Protein AF-A0A3C0PRU2-F1 (afdb_monomer_lite)

Radius of gyration: 9.3 Å; chains: 1; bounding box: 20×16×22 Å

Sequence (31 aa):
MKIATFNINGIKARIEALTVWLQETQPDVAL

pLDDT: mean 97.78, std 1.3, range [91.38, 98.62]

Secondary structure (DSSP, 8-state):
--EE----S-HHHHHHHHHHHHHHH--SEE-

Foldseek 3Di:
DFEEEDPQVDCVVCVVVVVVVCVVPVGPYYD

Structure (mmCIF, N/CA/C/O backbone):
data_AF-A0A3C0PRU2-F1
#
_entry.id   AF-A0A3C0PRU2-F1
#
loop_
_atom_site.group_PDB
_atom_site.id
_atom_site.type_symbol
_atom_site.label_atom_id
_atom_site.label_alt_id
_atom_site.label_comp_id
_atom_site.label_asym_id
_atom_site.label_entity_id
_atom_site.label_seq_id
_atom_site.pdbx_PDB_ins_code
_atom_site.Cartn_x
_atom_site.Cartn_y
_atom_site.Cartn_z
_atom_site.occupancy
_atom_site.B_iso_or_equiv
_atom_site.auth_seq_id
_atom_site.auth_comp_id
_atom_site.auth_asym_id
_atom_site.auth_atom_id
_atom_site.pdbx_PDB_model_num
ATOM 1 N N . MET A 1 1 ? -12.052 0.036 11.837 1.00 91.38 1 MET A N 1
ATOM 2 C CA . MET A 1 1 ? -11.313 1.087 11.121 1.00 91.38 1 MET A CA 1
ATOM 3 C C . MET A 1 1 ? -9.832 1.013 11.470 1.00 91.38 1 MET A 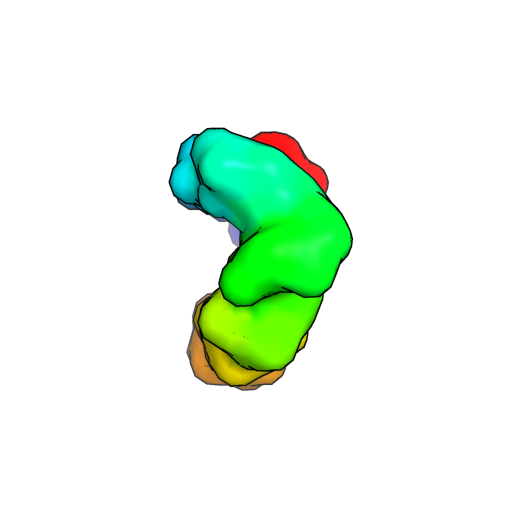C 1
ATOM 5 O O . MET A 1 1 ? -9.403 1.569 12.474 1.00 91.38 1 MET A O 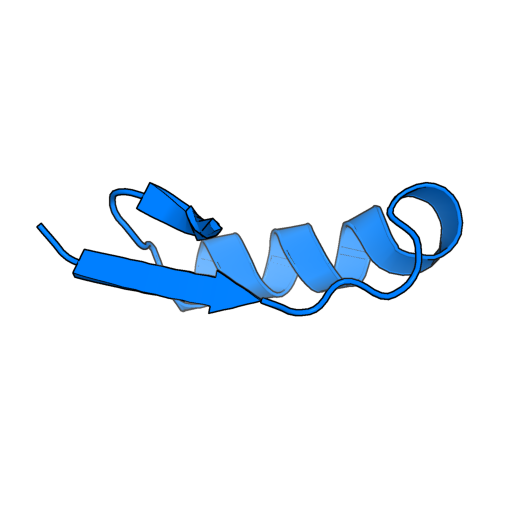1
ATOM 9 N N . LYS A 1 2 ? -9.075 0.260 10.673 1.00 96.38 2 LYS A N 1
ATOM 10 C CA . LYS A 1 2 ? -7.625 0.081 10.703 1.00 96.38 2 LYS A CA 1
ATOM 11 C C . LYS A 1 2 ? -7.025 0.867 9.544 1.00 96.38 2 LYS A C 1
ATOM 13 O O . LYS A 1 2 ? -7.384 0.624 8.394 1.00 96.38 2 LYS A O 1
ATOM 18 N N . ILE A 1 3 ? -6.121 1.786 9.857 1.00 97.88 3 ILE A N 1
ATOM 19 C CA . ILE A 1 3 ? -5.367 2.546 8.860 1.00 97.88 3 ILE A CA 1
ATOM 20 C C . ILE A 1 3 ? -3.923 2.071 8.928 1.00 97.88 3 ILE A C 1
ATOM 22 O O . ILE A 1 3 ? -3.343 2.024 10.013 1.00 97.88 3 ILE A O 1
ATOM 26 N N . ALA A 1 4 ? -3.362 1.705 7.783 1.00 98.06 4 ALA A N 1
ATOM 27 C CA . ALA A 1 4 ? -1.989 1.241 7.674 1.00 98.06 4 ALA A CA 1
ATOM 28 C C . ALA A 1 4 ? -1.262 2.000 6.564 1.00 98.06 4 ALA A C 1
ATOM 30 O O . ALA A 1 4 ? -1.882 2.492 5.626 1.00 98.06 4 ALA A O 1
ATOM 31 N N . THR A 1 5 ? 0.057 2.105 6.683 1.00 98.06 5 THR A N 1
ATOM 32 C CA . THR A 1 5 ? 0.910 2.748 5.680 1.00 98.06 5 THR A CA 1
ATOM 33 C C . THR A 1 5 ? 1.894 1.730 5.126 1.00 98.06 5 THR A C 1
ATOM 35 O O . THR A 1 5 ? 2.455 0.926 5.874 1.00 98.06 5 THR A O 1
ATOM 38 N N . PHE A 1 6 ? 2.087 1.760 3.809 1.00 97.88 6 PHE A N 1
ATOM 39 C CA . PHE A 1 6 ? 2.989 0.874 3.094 1.00 97.88 6 PHE A CA 1
ATOM 40 C C . PHE A 1 6 ? 3.828 1.682 2.104 1.00 97.88 6 PHE A C 1
ATOM 42 O O . PHE A 1 6 ? 3.365 2.090 1.039 1.00 97.88 6 PHE A O 1
ATOM 49 N N . ASN A 1 7 ? 5.108 1.886 2.421 1.00 97.81 7 ASN A N 1
ATOM 50 C CA . ASN A 1 7 ? 6.024 2.486 1.457 1.00 97.81 7 ASN A CA 1
ATOM 51 C C . ASN A 1 7 ? 6.304 1.494 0.323 1.00 97.81 7 ASN A C 1
ATOM 53 O O . ASN A 1 7 ? 7.121 0.580 0.448 1.00 97.81 7 ASN A O 1
ATOM 57 N N . ILE A 1 8 ? 5.637 1.709 -0.806 1.00 97.69 8 ILE A N 1
ATOM 58 C CA . ILE A 1 8 ? 5.710 0.789 -1.932 1.00 97.69 8 ILE A CA 1
ATOM 59 C C . ILE A 1 8 ? 7.004 0.882 -2.733 1.00 97.69 8 ILE A C 1
ATOM 61 O O . ILE A 1 8 ? 7.413 -0.111 -3.325 1.00 97.69 8 ILE A O 1
ATOM 65 N N . ASN A 1 9 ? 7.657 2.046 -2.764 1.00 96.56 9 ASN A N 1
ATOM 66 C CA . ASN A 1 9 ? 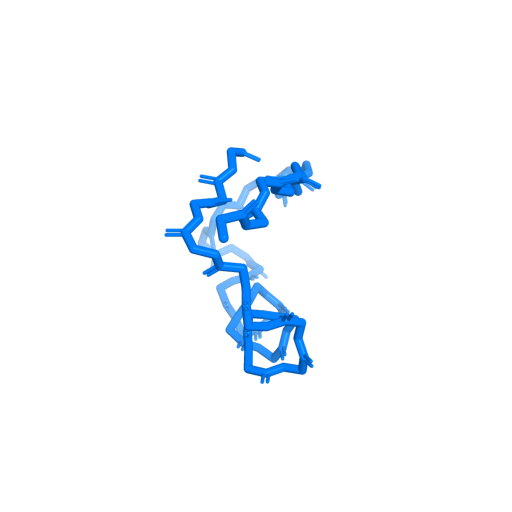8.864 2.287 -3.559 1.00 96.56 9 ASN A CA 1
ATOM 67 C C . ASN A 1 9 ? 8.762 1.786 -5.026 1.00 96.56 9 ASN A C 1
ATOM 69 O O . ASN A 1 9 ? 9.672 1.141 -5.546 1.00 96.56 9 ASN A O 1
ATOM 73 N N . GLY A 1 10 ? 7.620 2.050 -5.680 1.00 98.00 10 GLY A N 1
ATOM 74 C CA . GLY A 1 10 ? 7.343 1.713 -7.085 1.00 98.00 10 GLY A CA 1
ATOM 75 C C . GLY A 1 10 ? 6.277 0.625 -7.293 1.00 98.00 10 GLY A C 1
A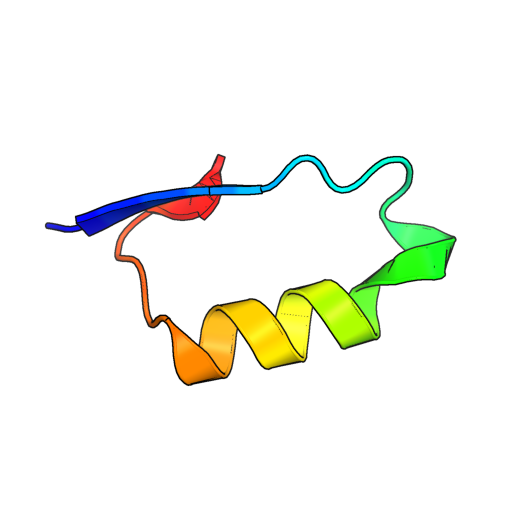TOM 76 O O . GLY A 1 10 ? 6.569 -0.566 -7.253 1.00 98.00 10 GLY A O 1
ATOM 77 N N . ILE A 1 11 ? 5.046 1.038 -7.626 1.00 97.31 11 ILE A N 1
ATOM 78 C CA . ILE A 1 11 ? 3.874 0.148 -7.782 1.00 97.31 11 ILE A CA 1
ATOM 79 C C . ILE A 1 11 ? 4.051 -0.937 -8.851 1.00 97.31 11 ILE A C 1
ATOM 81 O O . ILE A 1 11 ? 3.721 -2.093 -8.612 1.00 97.31 11 ILE A O 1
ATOM 85 N N . LYS A 1 12 ? 4.623 -0.602 -10.014 1.00 98.06 12 LYS A N 1
ATOM 86 C CA . LYS A 1 12 ? 4.738 -1.550 -11.137 1.00 98.06 12 LYS A CA 1
ATOM 87 C C . LYS A 1 12 ? 5.616 -2.756 -10.805 1.00 98.06 12 LYS A C 1
ATOM 89 O O . LYS A 1 12 ? 5.315 -3.858 -11.236 1.00 98.06 12 LYS A O 1
ATOM 94 N N . ALA A 1 13 ? 6.685 -2.544 -10.041 1.00 98.38 13 ALA A N 1
ATOM 95 C CA . ALA A 1 13 ? 7.632 -3.597 -9.690 1.00 98.38 13 ALA A CA 1
ATOM 96 C C . ALA A 1 13 ? 7.180 -4.443 -8.487 1.00 98.38 13 ALA A C 1
ATOM 98 O O . ALA A 1 13 ? 7.806 -5.455 -8.194 1.00 98.38 13 ALA A O 1
ATOM 99 N N . ARG A 1 14 ? 6.157 -3.999 -7.738 1.00 98.06 14 ARG A N 1
ATOM 100 C CA . ARG A 1 14 ? 5.836 -4.526 -6.397 1.00 98.06 14 ARG A CA 1
ATOM 101 C C . ARG A 1 14 ? 4.342 -4.738 -6.156 1.00 98.06 14 ARG A C 1
ATOM 103 O O . ARG A 1 14 ? 3.924 -4.883 -5.010 1.00 98.06 14 ARG A O 1
ATOM 110 N N . ILE A 1 15 ? 3.540 -4.769 -7.219 1.00 98.31 15 ILE A N 1
ATOM 111 C CA . ILE A 1 15 ? 2.089 -4.938 -7.113 1.00 98.31 15 ILE A CA 1
ATOM 112 C C . ILE A 1 15 ? 1.713 -6.255 -6.425 1.00 98.31 15 ILE A C 1
ATOM 114 O O . ILE A 1 15 ? 0.839 -6.241 -5.564 1.00 98.31 15 ILE A O 1
ATOM 118 N N . GLU A 1 16 ? 2.410 -7.355 -6.726 1.00 98.38 16 GLU A N 1
ATOM 119 C CA . GLU A 1 16 ? 2.174 -8.664 -6.098 1.00 98.38 16 GLU A CA 1
ATOM 120 C C . GLU A 1 16 ? 2.456 -8.631 -4.592 1.00 98.38 16 GLU A C 1
ATOM 122 O O . GLU A 1 16 ? 1.617 -9.038 -3.793 1.00 98.38 16 GLU A O 1
ATOM 127 N N . ALA A 1 17 ? 3.596 -8.062 -4.184 1.00 98.19 17 ALA A N 1
ATOM 128 C CA . ALA A 1 17 ? 3.945 -7.923 -2.770 1.00 98.19 17 ALA A CA 1
ATOM 129 C C . ALA A 1 17 ? 2.927 -7.058 -2.007 1.00 98.19 17 ALA A C 1
ATOM 131 O O . ALA A 1 17 ? 2.545 -7.402 -0.889 1.00 98.19 17 ALA A O 1
ATOM 132 N N . LEU A 1 18 ? 2.445 -5.969 -2.623 1.00 98.31 18 LEU A N 1
ATOM 133 C CA . LEU A 1 18 ? 1.367 -5.162 -2.051 1.00 98.31 18 LEU A CA 1
ATOM 134 C C . LEU A 1 18 ? 0.077 -5.983 -1.897 1.00 98.31 18 LEU A C 1
ATOM 136 O O . LEU A 1 18 ? -0.580 -5.881 -0.867 1.00 98.31 18 LEU A O 1
ATOM 140 N N . THR A 1 19 ? -0.301 -6.788 -2.896 1.00 98.25 19 THR A N 1
ATOM 141 C CA . T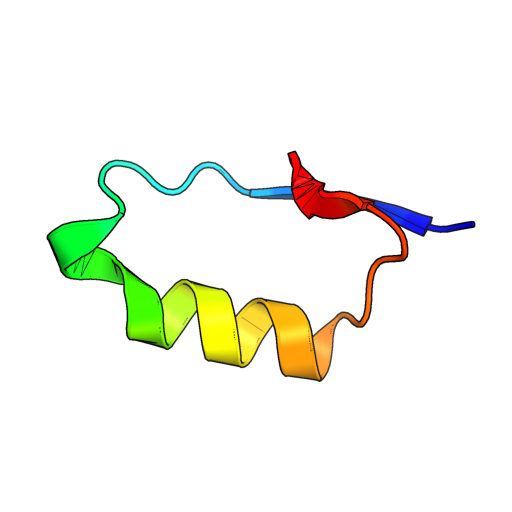HR A 1 19 ? -1.560 -7.552 -2.844 1.00 98.25 19 THR A CA 1
ATOM 142 C C . THR A 1 19 ? -1.531 -8.631 -1.770 1.00 98.25 19 THR A C 1
ATOM 144 O O . THR A 1 19 ? -2.512 -8.769 -1.042 1.00 98.25 19 THR A O 1
ATOM 147 N N . VAL A 1 20 ? -0.405 -9.336 -1.623 1.00 98.62 20 VAL A N 1
ATOM 148 C CA . VAL A 1 20 ? -0.196 -10.300 -0.530 1.00 98.62 20 VAL A CA 1
ATOM 149 C C . VAL A 1 20 ? -0.335 -9.602 0.821 1.00 98.62 20 VAL A C 1
ATOM 151 O O . VAL A 1 20 ? -1.132 -10.020 1.658 1.00 98.62 20 VAL A O 1
ATOM 154 N N . TRP A 1 21 ? 0.356 -8.476 1.007 1.00 98.50 21 TRP A N 1
ATOM 155 C CA . TRP A 1 21 ? 0.296 -7.729 2.261 1.00 98.50 21 TRP A CA 1
ATOM 156 C C . TRP A 1 21 ? -1.117 -7.215 2.577 1.00 98.50 21 TRP A C 1
ATOM 158 O O . TRP A 1 21 ? -1.563 -7.307 3.720 1.00 98.50 21 TRP A O 1
ATOM 168 N N . LEU A 1 22 ? -1.859 -6.715 1.581 1.00 98.56 22 LEU A N 1
ATOM 169 C CA . LEU A 1 22 ? -3.245 -6.267 1.765 1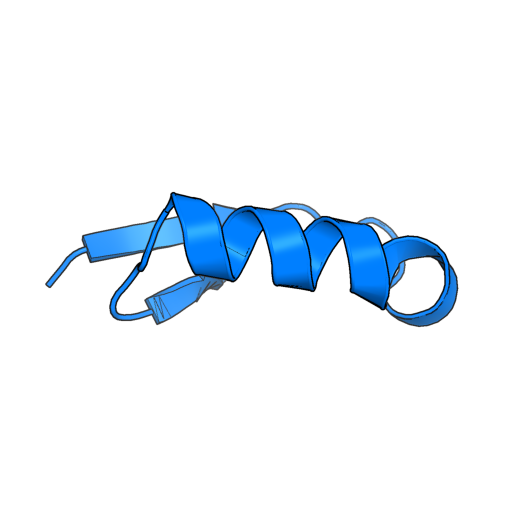.00 98.56 22 LEU A CA 1
ATOM 170 C C . LEU A 1 22 ? -4.176 -7.420 2.172 1.00 98.56 22 LEU A C 1
ATOM 172 O O . LEU A 1 22 ? -5.034 -7.224 3.033 1.00 98.56 22 LEU A O 1
ATOM 176 N N . GLN A 1 23 ? -4.002 -8.614 1.592 1.00 98.56 23 GLN A N 1
ATOM 177 C CA . GLN A 1 23 ? -4.786 -9.803 1.950 1.00 98.56 23 GLN A CA 1
ATOM 178 C C . GLN A 1 23 ? -4.511 -10.275 3.378 1.00 98.56 23 GLN A C 1
ATOM 180 O O . GLN A 1 23 ? -5.442 -10.633 4.095 1.00 98.56 23 GLN A O 1
ATOM 185 N N . GLU A 1 24 ? -3.250 -10.262 3.805 1.00 98.38 24 GLU A N 1
ATOM 186 C CA . GLU A 1 24 ? -2.867 -10.679 5.156 1.00 98.38 24 GLU A CA 1
ATOM 187 C C . GLU A 1 24 ? -3.331 -9.674 6.218 1.00 98.38 24 GLU A C 1
ATOM 189 O O . GLU A 1 24 ? -3.821 -10.058 7.281 1.00 98.38 24 GLU A O 1
ATOM 194 N N . THR A 1 25 ? -3.189 -8.377 5.937 1.00 98.00 25 THR A N 1
ATOM 195 C CA . THR A 1 25 ? -3.391 -7.322 6.941 1.00 98.00 25 THR A CA 1
ATOM 196 C C . THR A 1 25 ? -4.817 -6.783 7.007 1.00 98.00 25 THR A C 1
ATOM 198 O O . THR A 1 25 ? -5.229 -6.308 8.070 1.00 98.00 25 THR A O 1
ATOM 201 N N . GLN A 1 26 ? -5.575 -6.877 5.908 1.00 98.38 26 GLN A N 1
ATOM 202 C CA . GLN A 1 26 ? -6.963 -6.416 5.780 1.00 98.38 26 GLN A CA 1
ATOM 203 C C . GLN A 1 26 ? -7.214 -5.031 6.425 1.00 98.38 26 GLN A C 1
ATOM 205 O O . GLN A 1 26 ? -8.040 -4.917 7.340 1.00 98.38 26 GLN A O 1
ATOM 210 N N . PRO A 1 27 ? -6.482 -3.969 6.026 1.00 98.38 27 PRO A N 1
ATOM 211 C CA . PRO A 1 27 ? -6.745 -2.626 6.518 1.00 98.38 27 PRO A CA 1
ATOM 212 C C . PRO A 1 27 ? -8.027 -2.075 5.883 1.00 98.38 27 PRO A C 1
ATOM 214 O O . PRO A 1 27 ? -8.352 -2.389 4.741 1.00 98.38 27 PRO A O 1
ATOM 217 N N . ASP A 1 28 ? -8.726 -1.199 6.601 1.00 98.56 28 ASP A N 1
ATOM 218 C CA . ASP A 1 28 ? -9.871 -0.475 6.039 1.00 98.56 28 ASP A CA 1
ATOM 219 C C . ASP A 1 28 ? -9.396 0.620 5.059 1.00 98.56 28 ASP A C 1
ATOM 221 O O . ASP A 1 28 ? -10.067 0.913 4.073 1.00 98.56 28 ASP A O 1
ATOM 225 N N . VAL A 1 29 ? -8.221 1.215 5.316 1.00 97.81 29 VAL A N 1
ATOM 226 C CA . VAL A 1 29 ? -7.547 2.181 4.430 1.00 97.81 29 VAL A CA 1
ATOM 227 C C . VAL A 1 29 ? -6.034 1.937 4.456 1.00 97.81 29 VAL A C 1
ATOM 229 O O . VAL A 1 29 ? -5.442 1.834 5.534 1.00 97.81 29 VAL A O 1
ATOM 232 N N . ALA A 1 30 ? -5.405 1.886 3.279 1.00 98.00 30 ALA A N 1
ATOM 233 C CA . ALA A 1 30 ? -3.952 1.822 3.111 1.00 98.00 30 ALA A CA 1
ATOM 234 C C . ALA A 1 30 ? -3.420 3.116 2.469 1.00 98.00 30 ALA A C 1
ATOM 236 O O . ALA A 1 30 ? -4.040 3.632 1.536 1.00 98.00 30 ALA A O 1
ATOM 237 N N . LEU A 1 31 ? -2.290 3.620 2.976 1.00 96.56 31 LEU A N 1
ATOM 238 C CA . LEU A 1 31 ? -1.610 4.846 2.533 1.00 96.56 31 LEU A CA 1
ATOM 239 C C . LEU A 1 31 ? -0.190 4.578 2.026 1.00 96.56 31 LEU A C 1
ATOM 241 O O . LEU A 1 31 ? 0.532 3.789 2.681 1.00 96.56 31 LEU A O 1
#